Protein AF-A0A9E4BHR3-F1 (afdb_monomer_lite)

pLDDT: mean 75.88, std 15.13, range [39.0, 92.38]

Foldseek 3Di:
DDDDDDDDDQDPVSDDDDPDDPDDPPDDDDDDDDPPPDVCNCPPPPDVCNVPVCVPPDDDDPDPPPDPCPPVPPDDD

Secondary structure (DSSP, 8-state):
-----------TT------S-S--TT------------TTTSSSS--HHHH-TTTT-----SSTTS-S-TTT-----

Sequence (77 aa):
MNAHRVETVIRQDRTVVIKDLPFREGEPVEVLIFSCSSPSAQGGNSSEKDRYPLRGTPIKYLDPTEPVADGDWGVSQ

Structure (mmCIF, N/CA/C/O backbone):
data_AF-A0A9E4BHR3-F1
#
_entry.id   AF-A0A9E4BHR3-F1
#
loop_
_atom_site.group_PDB
_atom_site.id
_atom_site.type_symbol
_atom_site.label_atom_id
_atom_site.label_alt_id
_atom_site.label_comp_id
_atom_site.label_asym_id
_atom_site.label_entity_id
_atom_site.label_seq_id
_atom_site.pdbx_PDB_ins_code
_atom_site.Cartn_x
_atom_site.Cartn_y
_atom_site.Cartn_z
_atom_site.occupancy
_atom_site.B_iso_or_equiv
_atom_site.auth_seq_id
_atom_site.auth_comp_id
_atom_site.auth_asym_id
_atom_site.auth_atom_id
_atom_site.pdbx_PDB_model_num
ATOM 1 N N . MET A 1 1 ? 5.398 -10.705 14.642 1.00 62.97 1 MET A N 1
ATOM 2 C CA . MET A 1 1 ? 4.607 -9.537 14.206 1.00 62.97 1 MET A CA 1
ATOM 3 C C . MET A 1 1 ? 3.727 -9.999 13.057 1.00 62.97 1 MET A C 1
ATOM 5 O O . MET A 1 1 ? 4.272 -10.379 12.031 1.00 62.97 1 MET A O 1
ATOM 9 N N . ASN A 1 2 ? 2.409 -10.070 13.256 1.00 69.62 2 ASN A N 1
ATOM 10 C CA . ASN A 1 2 ? 1.461 -10.396 12.186 1.00 69.62 2 ASN A CA 1
ATOM 11 C C . ASN A 1 2 ? 0.952 -9.076 11.609 1.00 69.62 2 ASN A C 1
ATOM 13 O O . ASN A 1 2 ? 0.403 -8.269 12.352 1.00 69.62 2 ASN A O 1
ATOM 17 N N . ALA A 1 3 ? 1.184 -8.834 10.321 1.00 74.88 3 ALA A N 1
ATOM 18 C CA . ALA A 1 3 ? 0.800 -7.591 9.665 1.00 74.88 3 ALA A CA 1
ATOM 19 C C . ALA A 1 3 ? -0.316 -7.862 8.654 1.00 74.88 3 ALA A C 1
ATOM 21 O O . ALA A 1 3 ? -0.183 -8.730 7.792 1.00 74.88 3 ALA A O 1
ATOM 22 N N . HIS A 1 4 ? -1.406 -7.105 8.754 1.00 80.12 4 HIS A N 1
ATOM 23 C CA . HIS A 1 4 ? -2.468 -7.092 7.757 1.00 80.12 4 HIS A CA 1
ATOM 24 C C . HIS A 1 4 ? -2.330 -5.818 6.917 1.00 80.12 4 HIS A C 1
ATOM 26 O O . HIS A 1 4 ? -2.311 -4.719 7.470 1.00 80.12 4 HIS A O 1
ATOM 32 N N . ARG A 1 5 ? -2.186 -5.954 5.592 1.00 83.88 5 ARG A N 1
ATOM 33 C CA . ARG A 1 5 ? -1.960 -4.824 4.679 1.00 83.88 5 ARG A CA 1
ATOM 34 C C . ARG A 1 5 ? -3.195 -4.572 3.824 1.00 83.88 5 ARG A C 1
ATOM 36 O O . ARG A 1 5 ? -3.637 -5.461 3.106 1.00 83.88 5 ARG A O 1
ATOM 43 N N . VAL A 1 6 ? -3.686 -3.336 3.862 1.00 82.31 6 VAL A N 1
ATOM 44 C CA . VAL A 1 6 ? -4.767 -2.839 3.006 1.00 82.31 6 VAL A CA 1
ATOM 45 C C . VAL A 1 6 ? -4.213 -1.696 2.162 1.00 82.31 6 VAL A C 1
ATOM 47 O O . VAL A 1 6 ? -3.674 -0.733 2.703 1.00 82.31 6 VAL A O 1
ATOM 50 N N . GLU A 1 7 ? -4.326 -1.799 0.840 1.00 81.06 7 GLU A N 1
ATOM 51 C CA . GLU A 1 7 ? -4.004 -0.706 -0.080 1.00 81.06 7 GLU A CA 1
ATOM 52 C C . GLU A 1 7 ? -5.289 0.042 -0.444 1.00 81.06 7 GLU A C 1
ATOM 54 O O . GLU A 1 7 ? -6.271 -0.558 -0.878 1.00 81.06 7 GLU A O 1
ATOM 59 N N . THR A 1 8 ? -5.301 1.360 -0.253 1.00 81.06 8 THR A N 1
ATOM 60 C CA . THR A 1 8 ? -6.448 2.208 -0.592 1.00 81.06 8 THR A CA 1
ATOM 61 C C . THR A 1 8 ? -5.990 3.613 -0.965 1.00 81.06 8 THR A C 1
ATOM 63 O O . THR A 1 8 ? -4.860 4.009 -0.682 1.00 81.06 8 THR A O 1
ATOM 66 N N . VAL A 1 9 ? -6.873 4.371 -1.613 1.00 82.69 9 VAL A N 1
ATOM 67 C CA . VAL A 1 9 ? -6.626 5.754 -2.029 1.00 82.69 9 VAL A CA 1
ATOM 68 C C . VAL A 1 9 ? -7.383 6.696 -1.100 1.00 82.69 9 VAL A C 1
ATOM 70 O O . VAL A 1 9 ? -8.570 6.499 -0.833 1.00 82.69 9 VAL A O 1
ATOM 73 N N . ILE A 1 10 ? -6.697 7.739 -0.629 1.00 85.31 10 ILE A N 1
ATOM 74 C CA . ILE A 1 10 ? -7.303 8.80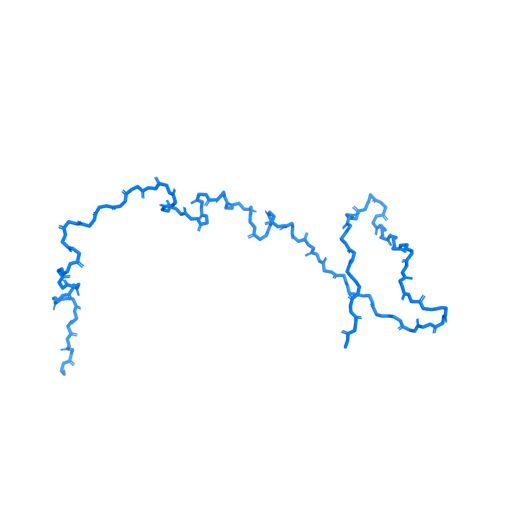1 0.178 1.00 85.31 10 ILE A CA 1
ATOM 75 C C . ILE A 1 10 ? -8.356 9.534 -0.669 1.00 85.31 10 ILE A C 1
ATOM 77 O O . ILE A 1 10 ? -8.054 10.034 -1.753 1.00 85.31 10 ILE A O 1
ATOM 81 N N . ARG A 1 11 ? -9.599 9.589 -0.177 1.00 84.69 11 ARG A N 1
ATOM 82 C CA . ARG A 1 11 ? -10.720 10.277 -0.841 1.00 84.69 11 ARG A CA 1
ATOM 83 C C . ARG A 1 11 ? -10.687 11.787 -0.562 1.00 84.69 11 ARG A C 1
ATOM 85 O O . ARG A 1 11 ? -9.862 12.271 0.208 1.00 84.69 11 ARG A O 1
ATOM 92 N N . GLN A 1 12 ? -11.564 12.555 -1.216 1.00 84.81 12 GLN A N 1
ATOM 93 C CA . GLN A 1 12 ? -11.586 14.028 -1.126 1.00 84.81 12 GLN A CA 1
ATOM 94 C C . GLN A 1 12 ? -11.724 14.564 0.307 1.00 84.81 12 GLN A C 1
ATOM 96 O O . GLN A 1 12 ? -11.172 15.614 0.623 1.00 84.81 12 GLN A O 1
ATOM 101 N N . ASP A 1 13 ? -12.408 13.825 1.178 1.00 92.38 13 ASP A N 1
ATOM 102 C CA . ASP A 1 13 ? -12.584 14.135 2.601 1.00 92.38 13 ASP A CA 1
ATOM 103 C C . ASP A 1 13 ? -11.342 13.831 3.459 1.00 92.38 13 ASP A C 1
ATOM 105 O O . ASP A 1 13 ? -11.381 13.970 4.680 1.00 92.38 13 ASP A O 1
ATOM 109 N N . ARG A 1 14 ? -10.239 13.405 2.831 1.00 86.50 14 ARG A N 1
ATOM 110 C CA . ARG A 1 14 ? -8.975 13.027 3.474 1.00 86.50 14 ARG A CA 1
ATOM 111 C C . ARG A 1 14 ? -9.124 11.922 4.524 1.00 86.50 14 ARG A C 1
ATOM 113 O O . ARG A 1 14 ? -8.288 11.813 5.417 1.00 86.50 14 ARG A O 1
ATOM 120 N N . THR A 1 15 ? -10.155 11.088 4.395 1.00 88.38 15 THR A N 1
ATOM 121 C CA . THR A 1 15 ? -10.440 9.999 5.332 1.00 88.38 15 THR A CA 1
ATOM 122 C C . THR A 1 15 ? -10.059 8.640 4.742 1.00 88.38 15 THR A C 1
ATOM 124 O O . THR A 1 15 ? -10.219 8.381 3.546 1.00 88.38 15 THR A O 1
ATOM 127 N N . VAL A 1 16 ? -9.558 7.750 5.604 1.00 87.38 16 VAL A N 1
ATOM 128 C CA . VAL A 1 16 ? -9.309 6.335 5.305 1.00 87.38 16 VAL A CA 1
ATOM 129 C C . VAL A 1 16 ? -10.189 5.493 6.224 1.00 87.38 16 VAL A C 1
ATOM 131 O O . VAL A 1 16 ? -10.096 5.600 7.443 1.00 87.38 16 VAL A O 1
ATOM 134 N N . VAL A 1 17 ? -11.042 4.652 5.636 1.00 87.81 17 VAL A N 1
ATOM 135 C CA . VAL A 1 17 ? -11.905 3.715 6.368 1.00 87.81 17 VAL A CA 1
ATOM 1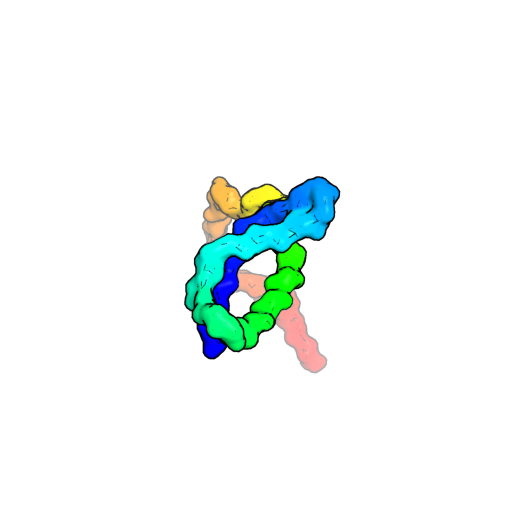36 C C . VAL A 1 17 ? -11.437 2.297 6.069 1.00 87.81 17 VAL A C 1
ATOM 138 O O . VAL A 1 17 ? -11.529 1.846 4.927 1.00 87.81 17 VAL A O 1
ATOM 141 N N . ILE A 1 18 ? -10.947 1.601 7.094 1.00 86.06 18 ILE A N 1
ATOM 142 C CA . ILE A 1 18 ? -10.567 0.186 7.026 1.00 86.06 18 ILE A CA 1
ATOM 143 C C . ILE A 1 18 ? -11.719 -0.624 7.626 1.00 86.06 18 ILE A C 1
ATOM 145 O O . ILE A 1 18 ? -12.160 -0.333 8.736 1.00 86.06 18 ILE A O 1
ATOM 149 N N . LYS A 1 19 ? -12.239 -1.599 6.880 1.00 87.25 19 LYS A N 1
ATOM 150 C CA . LYS A 1 19 ? -13.355 -2.461 7.298 1.00 87.25 19 LYS A CA 1
ATOM 151 C C . LYS A 1 19 ? -12.889 -3.908 7.416 1.00 87.25 19 LYS A C 1
ATOM 153 O O . LYS A 1 19 ? -11.884 -4.267 6.809 1.00 87.25 19 LYS A O 1
ATOM 158 N N . ASP A 1 20 ? -13.634 -4.698 8.187 1.00 86.69 20 ASP A N 1
ATOM 159 C CA . ASP A 1 20 ? -13.480 -6.156 8.286 1.00 86.69 20 ASP A CA 1
ATOM 160 C C . ASP A 1 20 ? -12.064 -6.610 8.689 1.00 86.69 20 ASP A C 1
ATOM 162 O O . ASP A 1 20 ? -11.505 -7.560 8.142 1.00 86.69 20 ASP A O 1
ATOM 166 N N . LEU A 1 21 ? -11.467 -5.912 9.661 1.00 88.75 21 LEU A N 1
ATOM 167 C CA . LEU A 1 21 ? -10.159 -6.275 10.199 1.00 88.75 21 LEU A CA 1
ATOM 168 C C . LEU A 1 21 ? -10.201 -7.657 10.878 1.00 88.75 21 LEU A C 1
ATOM 170 O O . LEU A 1 21 ? -11.117 -7.921 11.657 1.00 88.75 21 LEU A O 1
ATOM 174 N N . PRO A 1 22 ? -9.185 -8.516 10.678 1.00 89.19 22 PRO A N 1
ATOM 175 C CA . PRO A 1 22 ? -9.133 -9.855 11.266 1.00 89.19 22 PRO A CA 1
ATOM 176 C C . PRO A 1 22 ? -8.655 -9.844 12.734 1.00 89.19 22 PRO A C 1
ATOM 178 O O . PRO A 1 22 ? -7.901 -10.725 13.144 1.00 89.19 22 PRO A O 1
ATOM 181 N N . PHE A 1 23 ? -9.065 -8.842 13.517 1.00 89.25 23 PHE A N 1
ATOM 182 C CA . PHE A 1 23 ? -8.720 -8.679 14.934 1.00 89.25 23 PHE A CA 1
ATOM 183 C C . PHE A 1 23 ? -9.967 -8.812 15.804 1.00 89.25 23 PHE A C 1
ATOM 185 O O . PHE A 1 23 ? -11.090 -8.590 15.347 1.00 89.25 23 PHE A O 1
ATOM 192 N N . ARG A 1 24 ? -9.779 -9.195 17.066 1.00 91.50 24 ARG A N 1
ATOM 193 C CA . ARG A 1 24 ? -10.887 -9.341 18.015 1.00 91.50 24 ARG A CA 1
ATOM 194 C C . ARG A 1 24 ? -11.259 -7.998 18.637 1.00 91.50 24 ARG A C 1
ATOM 196 O O . ARG A 1 24 ? -10.469 -7.058 18.671 1.00 91.50 24 ARG A O 1
ATOM 203 N N . GLU A 1 25 ? -12.471 -7.922 19.177 1.00 91.69 25 GLU A N 1
ATOM 204 C CA . GLU A 1 25 ? -12.895 -6.771 19.973 1.00 91.69 25 GLU A CA 1
ATOM 205 C C . GLU A 1 25 ? -11.961 -6.567 21.180 1.00 91.69 25 GLU A C 1
ATOM 207 O O . GLU A 1 25 ? -11.600 -7.524 21.868 1.00 91.69 25 GLU A O 1
ATOM 212 N N . GLY A 1 26 ? -11.553 -5.317 21.416 1.00 91.88 26 GLY A N 1
ATOM 213 C CA . GLY A 1 26 ? -10.647 -4.942 22.507 1.00 91.88 26 GLY A CA 1
ATOM 214 C C . GLY A 1 26 ? -9.166 -5.250 22.262 1.00 91.88 26 GLY A C 1
ATOM 215 O O . GLY A 1 26 ? -8.336 -4.932 23.113 1.00 91.88 26 GLY A O 1
ATOM 216 N N . GLU A 1 27 ? -8.809 -5.840 21.120 1.00 92.06 27 GLU A N 1
ATOM 217 C CA . GLU A 1 27 ? -7.417 -6.107 20.765 1.00 92.06 27 GLU A CA 1
ATOM 218 C C . GLU A 1 27 ? -6.694 -4.797 20.380 1.00 92.06 27 GLU A C 1
ATOM 220 O O . GLU A 1 27 ? -7.182 -4.059 19.519 1.00 92.06 27 GLU A O 1
ATOM 225 N N . PRO A 1 28 ? -5.548 -4.461 21.008 1.00 90.00 28 PRO A N 1
ATOM 226 C CA . PRO A 1 28 ? -4.799 -3.259 20.661 1.00 90.00 28 PRO A CA 1
ATOM 227 C C . PRO A 1 28 ? -4.140 -3.417 19.287 1.00 90.00 28 PRO A C 1
ATOM 229 O O . PRO A 1 28 ? -3.469 -4.414 19.021 1.00 90.00 28 PRO A O 1
ATOM 232 N N . VAL A 1 29 ? -4.286 -2.406 18.430 1.00 88.75 29 VAL A N 1
ATOM 233 C CA . VAL A 1 29 ? -3.712 -2.388 17.078 1.00 88.75 29 VAL A CA 1
ATOM 234 C C . VAL A 1 29 ? -2.921 -1.107 16.830 1.00 88.75 29 VAL A C 1
ATOM 236 O O . VAL A 1 29 ? -3.291 -0.032 17.301 1.00 88.75 29 VAL A O 1
ATOM 239 N N . GLU A 1 30 ? -1.841 -1.217 16.060 1.00 87.75 30 GLU A N 1
ATOM 240 C CA . GLU A 1 30 ? -1.052 -0.084 15.572 1.00 87.75 30 GLU A CA 1
ATOM 241 C C . GLU A 1 30 ? -1.319 0.113 14.076 1.00 87.75 30 GLU A C 1
ATOM 243 O O . GLU A 1 30 ? -1.330 -0.849 13.304 1.00 87.75 30 GLU A O 1
ATOM 248 N N . VAL A 1 31 ? -1.534 1.363 13.656 1.00 87.00 31 VAL A N 1
ATOM 249 C CA . VAL A 1 31 ? -1.782 1.712 12.252 1.00 87.00 31 VAL A CA 1
ATOM 250 C C . VAL A 1 31 ? -0.595 2.501 11.714 1.00 87.00 31 VAL A C 1
ATOM 252 O O . VAL A 1 31 ? -0.336 3.618 12.155 1.00 87.00 31 VAL A O 1
ATOM 255 N N . LEU A 1 32 ? 0.093 1.940 10.719 1.00 86.25 32 LEU A N 1
ATOM 256 C CA . LEU A 1 32 ? 1.161 2.621 9.993 1.00 86.25 32 LEU A CA 1
ATOM 257 C C . LEU A 1 32 ? 0.649 3.071 8.623 1.00 86.25 32 LEU A C 1
ATOM 259 O O . LEU A 1 32 ? 0.208 2.253 7.815 1.00 86.25 32 LEU A O 1
ATOM 263 N N . ILE A 1 33 ? 0.731 4.374 8.353 1.00 84.31 33 ILE A N 1
ATOM 264 C CA . ILE A 1 33 ? 0.334 4.969 7.074 1.00 84.31 33 ILE A CA 1
ATOM 265 C C . ILE A 1 33 ? 1.597 5.338 6.303 1.00 84.31 33 ILE A C 1
ATOM 267 O O . ILE A 1 33 ? 2.336 6.240 6.691 1.00 84.31 33 ILE A O 1
ATOM 271 N N . PHE A 1 34 ? 1.816 4.666 5.179 1.00 80.56 34 PHE A N 1
ATOM 272 C CA . PHE A 1 34 ? 2.862 5.022 4.230 1.00 80.56 34 PHE A CA 1
ATOM 273 C C . PHE A 1 34 ? 2.226 5.712 3.031 1.00 80.56 34 PHE A C 1
ATOM 275 O O . PHE A 1 34 ? 1.248 5.214 2.470 1.00 80.56 34 PHE A O 1
ATOM 282 N N . SER A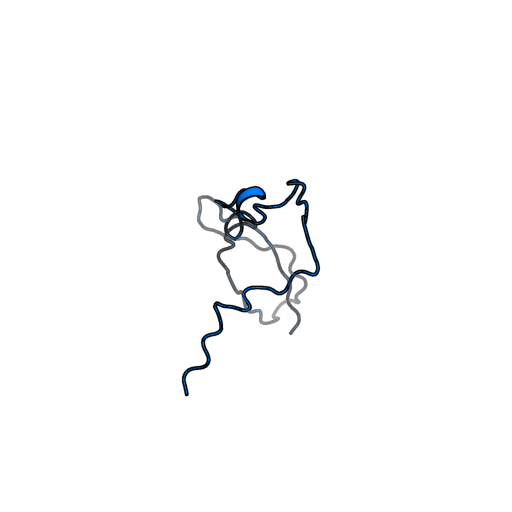 1 35 ? 2.802 6.836 2.606 1.00 76.81 35 SER A N 1
ATOM 283 C CA . SER A 1 35 ? 2.506 7.366 1.279 1.00 76.81 35 SER A CA 1
ATOM 284 C C . SER A 1 35 ? 2.991 6.339 0.262 1.00 76.81 35 SER A C 1
ATOM 286 O O . SER A 1 35 ? 4.194 6.185 0.052 1.00 76.81 35 SER A O 1
ATOM 288 N N . CYS A 1 36 ? 2.062 5.596 -0.338 1.00 63.78 36 CYS A N 1
ATOM 289 C CA . CYS A 1 36 ? 2.373 4.844 -1.537 1.00 63.78 36 CYS A CA 1
ATOM 290 C C . CYS A 1 36 ? 2.493 5.868 -2.661 1.00 63.78 36 CYS A C 1
ATOM 292 O O . CYS A 1 36 ? 1.514 6.202 -3.329 1.00 63.78 36 CYS A O 1
ATOM 294 N N . SER A 1 37 ? 3.715 6.339 -2.909 1.00 58.78 37 SER A N 1
ATOM 295 C CA . SER A 1 37 ? 4.106 6.558 -4.293 1.00 58.78 37 SER A CA 1
ATOM 296 C C . SER A 1 37 ? 3.699 5.267 -5.006 1.00 58.78 37 SER A C 1
ATOM 298 O O . SER A 1 37 ? 4.023 4.176 -4.543 1.00 58.78 37 SER A O 1
ATOM 300 N N . SER A 1 38 ? 2.850 5.360 -6.023 1.00 49.94 38 SER A N 1
ATOM 301 C CA . SER A 1 38 ? 2.413 4.200 -6.797 1.00 49.94 38 SER A CA 1
ATOM 302 C C . SER A 1 38 ? 3.608 3.282 -7.139 1.00 49.94 38 SER A C 1
ATOM 304 O O . SER A 1 38 ? 4.754 3.735 -7.163 1.00 49.94 38 SER A O 1
ATOM 306 N N . PRO A 1 39 ? 3.401 2.023 -7.554 1.00 48.53 39 PRO A N 1
ATOM 307 C CA . PRO A 1 39 ? 4.451 1.301 -8.281 1.00 48.53 39 PRO A CA 1
ATOM 308 C C . PRO A 1 39 ? 4.983 2.109 -9.494 1.00 48.53 39 PRO A C 1
ATOM 310 O O . PRO A 1 39 ? 6.103 1.899 -9.953 1.00 48.53 39 PRO A O 1
ATOM 313 N N . SER A 1 40 ? 4.197 3.091 -9.962 1.00 43.94 40 SER A N 1
ATOM 314 C CA . SER A 1 40 ? 4.548 4.121 -10.945 1.00 43.94 40 SER A CA 1
ATOM 315 C C . SER A 1 40 ? 5.224 5.380 -10.361 1.00 43.94 40 SER A C 1
ATOM 317 O O . SER A 1 40 ? 5.483 6.311 -11.101 1.00 43.94 40 SER A O 1
ATOM 319 N N . ALA A 1 41 ? 5.542 5.468 -9.076 1.00 42.94 41 AL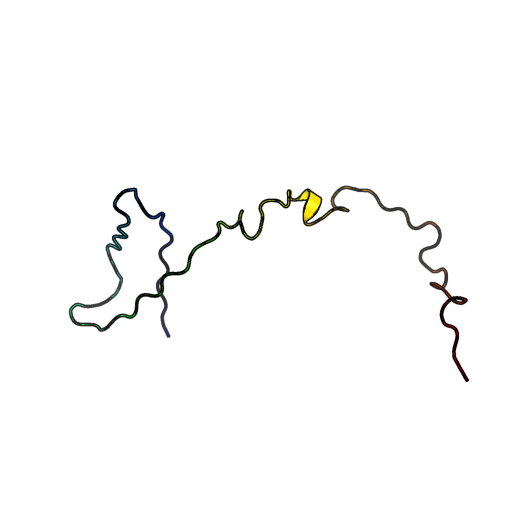A A N 1
ATOM 320 C CA . ALA A 1 41 ? 6.278 6.587 -8.475 1.00 42.94 41 ALA A CA 1
ATOM 321 C C . ALA A 1 41 ? 7.520 6.124 -7.691 1.00 42.94 41 ALA A C 1
ATOM 323 O O . ALA A 1 41 ? 8.360 6.942 -7.330 1.00 42.94 41 ALA A O 1
ATOM 324 N N . GLN A 1 42 ? 7.737 4.809 -7.586 1.00 41.19 42 GLN A N 1
ATOM 325 C CA . GLN A 1 42 ? 9.075 4.213 -7.724 1.00 41.19 42 GLN A CA 1
ATOM 326 C C . GLN A 1 42 ? 9.388 3.840 -9.197 1.00 41.19 42 GLN A C 1
ATOM 328 O O . GLN A 1 42 ? 10.408 3.206 -9.478 1.00 41.19 42 GLN A O 1
ATOM 333 N N . GLY A 1 43 ? 8.525 4.233 -10.151 1.00 39.50 43 GLY A N 1
ATOM 334 C CA . GLY A 1 43 ? 8.587 3.844 -11.569 1.00 39.50 43 GLY A CA 1
ATOM 335 C C . GLY A 1 43 ? 7.860 4.753 -12.562 1.00 39.50 43 GLY A C 1
ATOM 336 O O . GLY A 1 43 ? 7.203 4.259 -13.467 1.00 39.50 43 GLY A O 1
ATOM 337 N N . GLY A 1 44 ? 7.946 6.066 -12.388 1.00 39.00 44 GLY A N 1
ATOM 338 C CA . GLY A 1 44 ? 7.354 7.062 -13.287 1.00 39.00 44 GLY A CA 1
ATOM 339 C C . GLY A 1 44 ? 7.887 8.413 -12.842 1.00 39.00 44 GLY A C 1
ATOM 340 O O . GLY A 1 44 ? 7.492 8.938 -11.811 1.00 39.00 44 GLY A O 1
ATOM 341 N N . ASN A 1 45 ? 8.953 8.917 -13.449 1.00 44.50 45 ASN A N 1
ATOM 342 C CA . ASN A 1 45 ? 9.116 9.102 -14.889 1.00 44.50 45 ASN A CA 1
ATOM 343 C C . ASN A 1 45 ? 10.231 8.263 -15.524 1.00 44.50 45 ASN A C 1
ATOM 345 O O . ASN A 1 45 ? 11.017 8.790 -16.303 1.00 44.50 45 ASN A O 1
ATOM 349 N N . SER A 1 46 ? 10.334 6.982 -15.191 1.00 50.28 46 SER A N 1
ATOM 350 C CA . SER A 1 46 ? 11.116 6.064 -16.010 1.00 50.28 46 SER A CA 1
ATOM 351 C C . SER A 1 46 ? 10.157 5.128 -16.717 1.00 50.28 46 SER A C 1
ATOM 353 O O . SER A 1 46 ? 9.612 4.200 -16.123 1.00 50.28 46 SER A O 1
ATOM 355 N N . SER A 1 47 ? 9.931 5.384 -18.005 1.00 57.59 47 SER A N 1
ATOM 356 C CA . SER A 1 47 ? 9.386 4.356 -18.889 1.00 57.59 47 SER A CA 1
ATOM 357 C C . SER A 1 47 ? 10.196 3.060 -18.687 1.00 57.59 47 SER A C 1
ATOM 359 O O . SER A 1 47 ? 11.358 3.119 -18.283 1.00 57.59 47 SER A O 1
ATOM 361 N N . GLU A 1 48 ? 9.656 1.863 -18.944 1.00 56.91 48 GLU A N 1
ATOM 362 C CA . GLU A 1 48 ? 10.472 0.627 -18.852 1.00 56.91 48 GLU A CA 1
ATOM 363 C C . GLU A 1 48 ? 11.785 0.726 -19.653 1.00 56.91 48 GLU A C 1
ATOM 365 O O . GLU A 1 48 ? 12.782 0.091 -19.307 1.00 56.91 48 GLU A O 1
ATOM 370 N N . LYS A 1 49 ? 11.785 1.593 -20.672 1.00 58.97 49 LYS A N 1
ATOM 371 C CA . LYS A 1 49 ? 12.931 2.020 -21.470 1.00 58.97 49 LYS A CA 1
ATOM 372 C C . LYS A 1 49 ? 13.984 2.802 -20.674 1.00 58.97 49 LYS A C 1
ATOM 374 O O . LYS A 1 49 ? 15.163 2.562 -20.864 1.00 58.97 49 LYS A O 1
ATOM 379 N N . ASP A 1 50 ? 13.595 3.682 -19.758 1.00 65.94 50 ASP A N 1
ATOM 380 C CA . ASP A 1 50 ? 14.533 4.403 -18.882 1.00 65.94 50 ASP A CA 1
ATOM 381 C C . ASP A 1 50 ? 15.103 3.501 -17.785 1.00 65.94 50 ASP A C 1
ATOM 383 O O . ASP A 1 50 ? 16.252 3.657 -17.378 1.00 65.94 50 ASP A O 1
ATOM 387 N N . ARG A 1 51 ? 14.310 2.535 -17.299 1.00 78.00 51 ARG A N 1
ATOM 388 C CA . ARG A 1 51 ? 14.780 1.575 -16.289 1.00 78.00 51 ARG A CA 1
ATOM 389 C C . ARG A 1 51 ? 15.701 0.513 -16.900 1.00 78.00 51 ARG A C 1
ATOM 391 O O . ARG A 1 51 ? 16.621 0.048 -16.233 1.00 78.00 51 ARG A O 1
ATOM 398 N N . TYR A 1 52 ? 15.468 0.140 -18.160 1.00 80.75 52 TYR A N 1
ATOM 399 C CA . TYR A 1 52 ? 16.259 -0.849 -18.892 1.00 80.75 52 TYR A CA 1
ATOM 400 C C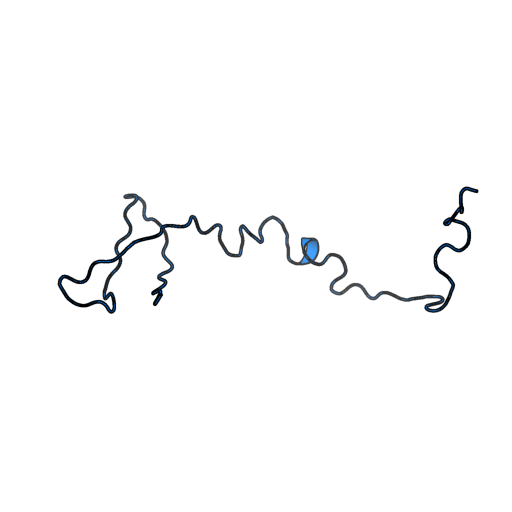 . TYR A 1 52 ? 16.587 -0.349 -20.313 1.00 80.75 52 TYR A C 1
ATOM 402 O O . TYR A 1 52 ? 16.007 -0.845 -21.283 1.00 80.75 52 TYR A O 1
ATOM 410 N N . PRO A 1 53 ? 17.544 0.587 -20.471 1.00 79.88 53 PRO A N 1
ATOM 411 C CA . PRO A 1 53 ? 17.825 1.258 -21.751 1.00 79.88 53 PRO A CA 1
ATOM 412 C C . PRO A 1 53 ? 18.298 0.322 -22.864 1.00 79.88 53 PRO A C 1
ATOM 414 O O . PRO A 1 53 ? 18.144 0.627 -24.044 1.00 79.88 53 PRO A O 1
ATOM 417 N N . LEU A 1 54 ? 18.848 -0.836 -22.497 1.00 83.75 54 LEU A N 1
ATOM 418 C CA . LEU A 1 54 ? 19.341 -1.840 -23.441 1.00 83.75 54 LEU A CA 1
ATOM 419 C C . LEU A 1 54 ? 18.318 -2.948 -23.745 1.00 83.75 54 LEU A C 1
ATOM 421 O O . LEU A 1 54 ? 18.597 -3.838 -24.547 1.00 83.75 54 LEU A O 1
ATOM 425 N N . ARG A 1 55 ? 17.129 -2.932 -23.127 1.00 84.19 55 ARG A N 1
ATOM 426 C CA . ARG A 1 55 ? 16.115 -3.975 -23.340 1.00 84.19 55 ARG A CA 1
ATOM 427 C C . ARG A 1 55 ? 15.595 -3.925 -24.780 1.00 84.19 55 ARG A C 1
ATOM 429 O O . ARG A 1 55 ? 15.053 -2.918 -25.215 1.00 84.19 55 ARG A O 1
ATOM 436 N N . GLY A 1 56 ? 15.722 -5.043 -25.495 1.00 84.94 56 GLY A N 1
ATOM 437 C CA . GLY A 1 56 ? 15.308 -5.164 -26.898 1.00 84.94 56 GLY A CA 1
ATOM 438 C C . GLY A 1 56 ? 16.340 -4.651 -27.907 1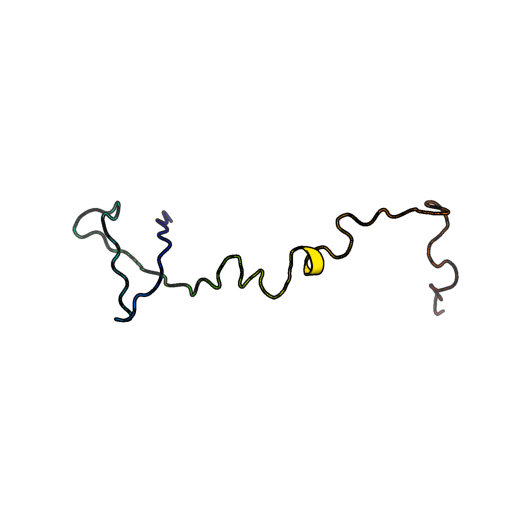.00 84.94 56 GLY A C 1
ATOM 439 O O . GLY A 1 56 ? 16.123 -4.794 -29.107 1.00 84.94 56 GLY A O 1
ATOM 440 N N . THR A 1 57 ? 17.469 -4.109 -27.443 1.00 89.19 57 THR A N 1
ATOM 441 C CA . THR A 1 57 ? 18.577 -3.709 -28.312 1.00 89.19 57 THR A CA 1
ATOM 442 C C . THR A 1 57 ? 19.506 -4.907 -28.520 1.00 89.19 57 THR A C 1
ATOM 444 O O . THR A 1 57 ? 20.101 -5.382 -27.551 1.00 89.19 57 THR A O 1
ATOM 447 N N . PRO A 1 58 ? 19.653 -5.429 -29.749 1.00 88.81 58 PRO A N 1
ATOM 448 C CA . PRO A 1 58 ? 20.609 -6.493 -30.025 1.00 88.81 58 PRO A CA 1
ATOM 449 C C . PRO A 1 58 ? 22.038 -5.952 -29.886 1.00 88.81 58 PRO A C 1
ATOM 451 O O . PRO A 1 58 ? 22.433 -5.028 -30.594 1.00 88.81 58 PRO A O 1
ATOM 454 N N . ILE A 1 59 ? 22.815 -6.533 -28.972 1.00 85.44 59 ILE A N 1
ATOM 455 C CA . ILE A 1 59 ? 24.220 -6.178 -28.745 1.00 85.44 59 ILE A CA 1
ATOM 456 C C . ILE A 1 59 ? 25.093 -7.244 -29.402 1.00 85.44 59 ILE A C 1
ATOM 458 O O . ILE A 1 59 ? 24.933 -8.436 -29.140 1.00 85.44 59 ILE A O 1
ATOM 462 N N . LYS A 1 60 ? 26.023 -6.809 -30.256 1.00 89.44 60 LYS A N 1
ATOM 463 C CA . LYS A 1 60 ? 27.027 -7.673 -30.877 1.00 89.44 60 LYS A CA 1
ATOM 464 C C . LYS A 1 60 ? 28.389 -7.373 -30.265 1.00 89.44 60 LYS A C 1
ATOM 466 O O . LYS A 1 60 ? 28.903 -6.271 -30.426 1.00 89.44 60 LYS A O 1
ATOM 471 N N . TYR A 1 61 ? 28.974 -8.368 -29.613 1.00 83.12 61 TYR A N 1
ATOM 472 C CA . TYR A 1 61 ? 30.375 -8.332 -29.210 1.00 83.12 61 TYR A CA 1
ATOM 473 C C . TYR A 1 61 ? 31.230 -8.681 -30.430 1.00 83.12 61 TYR A C 1
ATOM 475 O O . TYR A 1 61 ? 30.998 -9.709 -31.066 1.00 83.12 61 TYR A O 1
ATOM 483 N N . LEU A 1 62 ? 32.146 -7.787 -30.805 1.00 87.19 62 LEU A N 1
ATOM 484 C CA . LEU A 1 62 ? 33.029 -7.994 -31.957 1.00 87.19 62 LEU A CA 1
ATOM 485 C C . LEU A 1 62 ? 34.181 -8.938 -31.605 1.00 87.19 62 LEU A C 1
ATOM 487 O O . LEU A 1 62 ? 34.437 -9.867 -32.363 1.00 87.19 62 LEU A O 1
ATOM 491 N N . ASP A 1 63 ? 34.781 -8.751 -30.431 1.00 87.00 63 ASP A N 1
ATOM 492 C CA . ASP A 1 63 ? 35.737 -9.673 -29.824 1.00 87.00 63 ASP A CA 1
ATOM 493 C C . ASP A 1 63 ? 35.425 -9.782 -28.318 1.00 87.00 63 ASP A C 1
ATOM 495 O O . ASP A 1 63 ? 35.794 -8.910 -27.534 1.00 87.00 63 ASP A O 1
ATOM 499 N N . PRO A 1 64 ? 34.638 -10.786 -27.891 1.00 83.31 64 PRO A N 1
ATOM 500 C CA . PRO A 1 64 ? 34.169 -10.890 -26.508 1.00 83.31 64 PRO A CA 1
ATOM 501 C C . PRO A 1 64 ? 35.278 -11.259 -25.514 1.00 83.31 64 PRO A C 1
ATOM 503 O O . PRO A 1 64 ? 35.035 -11.234 -24.308 1.00 83.31 64 PRO A O 1
ATOM 506 N N . THR A 1 65 ? 36.450 -11.655 -26.011 1.00 87.19 65 THR A N 1
ATOM 507 C CA . THR A 1 65 ? 37.574 -12.144 -25.206 1.00 87.19 65 THR A CA 1
ATOM 508 C C . THR A 1 65 ? 38.780 -11.215 -25.225 1.00 87.19 65 THR A C 1
ATOM 510 O O . THR A 1 65 ? 39.772 -11.518 -24.565 1.00 87.19 65 THR A O 1
ATOM 513 N N . GLU A 1 66 ? 38.708 -10.103 -25.959 1.00 86.69 66 GLU A N 1
ATOM 514 C CA . GLU A 1 66 ? 39.770 -9.104 -25.963 1.00 86.69 66 GLU A CA 1
ATOM 515 C C . GLU A 1 66 ? 39.956 -8.521 -24.547 1.00 86.69 66 GLU A C 1
ATOM 517 O O . GLU A 1 66 ? 38.964 -8.237 -23.859 1.00 86.69 66 GLU A O 1
ATOM 522 N N . PRO A 1 67 ? 41.206 -8.355 -24.078 1.00 78.69 67 PRO A N 1
ATOM 523 C CA . PRO A 1 67 ? 41.480 -7.731 -22.794 1.00 78.69 67 PRO A CA 1
ATOM 524 C C . PRO A 1 67 ? 40.864 -6.335 -22.700 1.00 78.69 67 PRO A C 1
ATOM 526 O O . PRO A 1 67 ? 41.039 -5.483 -23.572 1.00 78.69 67 PRO A O 1
ATOM 529 N N . VAL A 1 68 ? 40.143 -6.077 -21.610 1.00 78.12 68 VAL A N 1
ATOM 530 C CA . VAL A 1 68 ? 39.568 -4.755 -21.369 1.00 78.12 68 VAL A CA 1
ATOM 531 C C . VAL A 1 68 ? 40.649 -3.844 -20.801 1.00 78.12 68 VAL A C 1
ATOM 533 O O . VAL A 1 68 ? 41.071 -4.013 -19.658 1.00 78.12 68 VAL A O 1
ATOM 536 N N . ALA A 1 69 ? 41.006 -2.823 -21.579 1.00 72.94 69 ALA A N 1
ATOM 537 C CA . ALA A 1 69 ? 41.727 -1.646 -21.105 1.00 72.94 69 ALA A CA 1
ATOM 538 C C . ALA A 1 69 ? 43.141 -1.925 -20.542 1.00 72.94 69 ALA A C 1
ATOM 540 O O . ALA A 1 69 ? 43.565 -1.276 -19.587 1.00 72.94 69 ALA A O 1
ATOM 541 N N . ASP A 1 70 ? 43.897 -2.841 -21.165 1.00 69.44 70 ASP A N 1
ATOM 542 C CA . ASP A 1 70 ? 45.289 -3.187 -20.797 1.00 69.44 70 ASP A CA 1
ATOM 543 C C . ASP A 1 70 ? 46.224 -1.965 -20.656 1.00 69.44 70 ASP A C 1
ATOM 545 O O . ASP A 1 70 ? 47.191 -2.006 -19.897 1.00 69.44 70 ASP A O 1
ATOM 549 N N . GLY A 1 71 ? 45.942 -0.869 -21.371 1.00 70.00 71 GLY A N 1
ATOM 550 C CA . GLY A 1 71 ? 46.712 0.380 -21.318 1.00 70.00 71 GLY A CA 1
ATOM 551 C C . GLY A 1 71 ? 46.207 1.438 -20.328 1.00 70.00 71 GLY A C 1
ATOM 552 O O . GLY A 1 71 ? 46.946 2.378 -20.043 1.00 70.00 71 GLY A O 1
ATOM 553 N N . ASP A 1 72 ? 44.985 1.305 -19.797 1.00 69.38 72 ASP A N 1
ATOM 554 C CA . ASP A 1 72 ? 44.369 2.320 -18.922 1.00 69.38 72 ASP A CA 1
ATOM 555 C C . ASP A 1 72 ? 44.644 2.064 -17.433 1.00 69.38 72 ASP A C 1
ATOM 557 O O . ASP A 1 72 ? 44.512 2.963 -16.598 1.00 69.38 72 ASP A O 1
ATOM 561 N N . TRP A 1 73 ? 45.081 0.853 -17.082 1.00 70.56 73 TRP A N 1
ATOM 562 C CA . TRP A 1 73 ? 45.529 0.511 -15.733 1.00 70.56 73 TRP A CA 1
ATOM 563 C C . TRP A 1 73 ? 46.995 0.903 -15.529 1.00 70.56 73 TRP A C 1
ATOM 565 O O . TRP A 1 73 ? 47.874 0.061 -15.348 1.00 70.56 73 TRP A O 1
ATOM 575 N N . GLY A 1 74 ? 47.277 2.207 -15.550 1.00 68.00 74 GLY A N 1
ATOM 576 C CA . GLY A 1 74 ? 48.581 2.726 -15.147 1.00 68.00 74 GLY A CA 1
ATOM 577 C C . GLY A 1 74 ? 48.860 2.389 -13.679 1.00 68.00 74 GLY A C 1
ATOM 578 O O . GLY A 1 74 ? 48.289 2.999 -12.778 1.00 68.00 74 GLY A O 1
ATOM 579 N N . VAL A 1 75 ? 49.746 1.427 -13.419 1.00 64.88 75 VAL A N 1
ATOM 580 C CA . VAL A 1 75 ? 50.251 1.164 -12.065 1.00 64.88 75 VAL A CA 1
ATOM 581 C C . VAL A 1 75 ? 51.228 2.287 -11.717 1.00 64.88 75 VAL A C 1
ATOM 583 O O . VAL A 1 75 ? 52.341 2.324 -12.236 1.00 64.88 75 VAL A O 1
ATOM 586 N N . SER A 1 76 ? 50.818 3.233 -10.869 1.00 61.44 76 SER A N 1
ATOM 587 C CA . SER A 1 76 ? 51.761 4.184 -10.271 1.00 61.44 76 SER A CA 1
ATOM 588 C C . SER A 1 76 ? 52.732 3.418 -9.365 1.00 61.44 76 SER A C 1
ATOM 590 O O . SER A 1 76 ? 52.287 2.727 -8.447 1.00 61.44 76 SER A O 1
ATOM 592 N N . GLN A 1 77 ? 54.033 3.508 -9.660 1.00 47.38 77 GLN A N 1
ATOM 593 C CA . GLN A 1 77 ? 55.116 3.055 -8.779 1.00 47.38 77 GLN A CA 1
ATOM 594 C C . GLN A 1 77 ? 55.471 4.120 -7.745 1.00 47.38 77 GLN A C 1
ATOM 596 O O . GLN A 1 77 ? 55.397 5.320 -8.097 1.00 47.38 77 GLN A O 1
#

Radius of gyration: 25.87 Å; chains: 1; bounding box: 69×26×54 Å